Protein AF-A0A7I9WNB2-F1 (afdb_monomer_lite)

Secondary structure (DSSP, 8-state):
-------------------HHHHHHHHHHHHHHHHHHHHHHHHHHHHHHHHHHHHHHHHHHHHHHHHHHHHHHHHHHHHHHHHHHHHHHHHHHHHHHHHHHHHHTT--HHHHHHHH---HHHHHHHHHSPPPTT------------------------PPPPPP-PPPPP----

Sequence (174 aa):
MWLRWWPATPATFYGAGMTGKAKLQARRRAREAQARANEHRATRERENVEDAATYVVAVDKLREIDAWEVSRLAAVCEQVRREAETRRTEHRAASRAALTRMQRRGETLTMITELTGESVAVIRATLRRAPSAQDHTAPTIVAISGASDDATTSGVMVAVPTPVKDTPPHHQLP

Radius of gyration: 47.35 Å; chains: 1; bounding box: 86×99×122 Å

Organism: NCBI:txid182220

pLDDT: mean 77.4, std 22.87, range [34.56, 98.69]

Structure (mmCIF, N/CA/C/O backbone):
data_AF-A0A7I9WNB2-F1
#
_entry.id   AF-A0A7I9WNB2-F1
#
loop_
_atom_site.group_PDB
_atom_site.id
_atom_site.type_symbol
_atom_site.label_atom_id
_atom_site.label_alt_id
_atom_site.label_comp_id
_atom_site.label_asym_id
_atom_site.label_entity_id
_atom_site.label_seq_id
_atom_site.pdbx_PDB_ins_code
_atom_site.Cartn_x
_atom_site.Cartn_y
_atom_site.Cartn_z
_atom_site.occupancy
_atom_site.B_iso_or_equiv
_atom_site.auth_seq_id
_atom_site.auth_comp_id
_atom_site.auth_asym_id
_atom_site.auth_atom_id
_atom_site.pdbx_PDB_model_num
ATOM 1 N N . MET A 1 1 ? 50.134 -57.854 -81.313 1.00 37.66 1 MET A N 1
ATOM 2 C CA . MET A 1 1 ? 48.674 -57.646 -81.352 1.00 37.66 1 MET A CA 1
ATOM 3 C C . MET A 1 1 ? 48.358 -56.454 -80.450 1.00 37.66 1 MET A C 1
ATOM 5 O O . MET A 1 1 ? 48.463 -56.575 -79.243 1.00 37.66 1 MET A O 1
ATOM 9 N N . TRP A 1 2 ? 48.111 -55.310 -81.100 1.00 46.09 2 TRP A N 1
ATOM 10 C CA . TRP A 1 2 ? 47.504 -54.045 -80.643 1.00 46.09 2 TRP A CA 1
ATOM 11 C C . TRP A 1 2 ? 48.149 -53.222 -79.513 1.00 46.09 2 TRP A C 1
ATOM 13 O O . TRP A 1 2 ? 47.944 -53.447 -78.326 1.00 46.09 2 TRP A O 1
ATOM 23 N N . LEU A 1 3 ? 48.838 -52.163 -79.957 1.00 48.84 3 LEU A N 1
ATOM 24 C CA . LEU A 1 3 ? 49.081 -50.929 -79.219 1.00 48.84 3 LEU A CA 1
ATOM 25 C C . LEU A 1 3 ? 47.752 -50.277 -78.803 1.00 48.84 3 LEU A C 1
ATOM 27 O O . LEU A 1 3 ? 46.833 -50.178 -79.618 1.00 48.84 3 LEU A O 1
ATOM 31 N N . ARG A 1 4 ? 47.708 -49.689 -77.603 1.00 55.00 4 ARG A N 1
ATOM 32 C CA . ARG A 1 4 ? 46.824 -48.553 -77.327 1.00 55.00 4 ARG A CA 1
ATOM 33 C C . ARG A 1 4 ? 47.604 -47.463 -76.599 1.00 55.00 4 ARG A C 1
ATOM 35 O O . ARG A 1 4 ? 47.876 -47.524 -75.408 1.00 55.00 4 ARG A O 1
ATOM 42 N N . TRP A 1 5 ? 48.011 -46.506 -77.418 1.00 54.25 5 TRP A N 1
ATOM 43 C CA . TRP A 1 5 ? 48.601 -45.217 -77.096 1.00 54.25 5 TRP A CA 1
ATOM 44 C C . TRP A 1 5 ? 47.648 -44.407 -76.199 1.00 54.25 5 TRP A C 1
ATOM 46 O O . TRP A 1 5 ? 46.469 -44.271 -76.531 1.00 54.25 5 TRP A O 1
ATOM 56 N N . TRP A 1 6 ? 48.149 -43.845 -75.098 1.00 58.00 6 TRP A N 1
ATOM 57 C CA . TRP A 1 6 ? 47.483 -42.753 -74.383 1.00 58.00 6 TRP A CA 1
ATOM 58 C C . TRP A 1 6 ? 48.162 -41.458 -74.834 1.00 58.00 6 TRP A C 1
ATOM 60 O O . TRP A 1 6 ? 49.354 -41.294 -74.562 1.00 58.00 6 TRP A O 1
ATOM 70 N N . PRO A 1 7 ? 47.486 -40.540 -75.544 1.00 59.50 7 PRO A N 1
ATOM 71 C CA . PRO A 1 7 ? 48.070 -39.236 -75.783 1.00 59.50 7 PRO A CA 1
ATOM 72 C C . PRO A 1 7 ? 48.077 -38.480 -74.455 1.00 59.50 7 PRO A C 1
ATOM 74 O O . PRO A 1 7 ? 47.033 -38.150 -73.893 1.00 59.50 7 PRO A O 1
ATOM 77 N N . ALA A 1 8 ? 49.279 -38.226 -73.945 1.00 59.38 8 ALA A N 1
ATOM 78 C CA . ALA A 1 8 ? 49.513 -37.174 -72.979 1.00 59.38 8 ALA A CA 1
ATOM 79 C C . ALA A 1 8 ? 49.052 -35.852 -73.607 1.00 59.38 8 ALA A C 1
ATOM 81 O O . ALA A 1 8 ? 49.725 -35.294 -74.469 1.00 59.38 8 ALA A O 1
ATOM 82 N N . THR A 1 9 ? 47.885 -35.360 -73.202 1.00 59.56 9 THR A N 1
ATOM 83 C CA . THR A 1 9 ? 47.503 -33.965 -73.415 1.00 59.56 9 THR A CA 1
ATOM 84 C C . THR A 1 9 ? 48.071 -33.136 -72.267 1.00 59.56 9 THR A C 1
ATOM 86 O O . THR A 1 9 ? 47.543 -33.229 -71.155 1.00 59.56 9 THR A O 1
ATOM 89 N N . PRO A 1 10 ? 49.096 -32.292 -72.488 1.00 55.38 10 PRO A N 1
ATOM 90 C CA . PRO A 1 10 ? 49.374 -31.192 -71.585 1.00 55.38 10 PRO A CA 1
ATOM 91 C C . PRO A 1 10 ? 48.287 -30.142 -71.823 1.00 55.38 10 PRO A C 1
ATOM 93 O O . PRO A 1 10 ? 48.464 -29.197 -72.589 1.00 55.38 10 PRO A O 1
ATOM 96 N N . ALA A 1 11 ? 47.126 -30.321 -71.194 1.00 53.22 11 ALA A N 1
ATOM 97 C CA . ALA A 1 11 ? 46.189 -29.222 -71.043 1.00 53.22 11 ALA A CA 1
ATOM 98 C C . ALA A 1 11 ? 46.820 -28.257 -70.039 1.00 53.22 11 ALA A C 1
ATOM 100 O O . ALA A 1 11 ? 46.689 -28.393 -68.825 1.00 53.22 11 ALA A O 1
ATOM 101 N N . THR A 1 12 ? 47.597 -27.333 -70.598 1.00 49.91 12 THR A N 1
ATOM 102 C CA . THR A 1 12 ? 48.003 -26.062 -70.020 1.00 49.91 12 THR A CA 1
ATOM 103 C C . THR A 1 12 ? 46.974 -25.602 -68.999 1.00 49.91 12 THR A C 1
ATOM 105 O O . THR A 1 12 ? 45.857 -25.223 -69.360 1.00 49.91 12 THR A O 1
ATOM 108 N N . PHE A 1 13 ? 47.357 -25.620 -67.725 1.00 46.59 13 PHE A N 1
ATOM 109 C CA . PHE A 1 13 ? 46.691 -24.834 -66.703 1.00 46.59 13 PHE A CA 1
ATOM 110 C C . PHE A 1 13 ? 46.887 -23.368 -67.106 1.00 46.59 13 PHE A C 1
ATOM 112 O O . PHE A 1 13 ? 47.845 -22.717 -66.692 1.00 46.59 13 PHE A O 1
ATOM 119 N N . TYR A 1 14 ? 46.011 -22.850 -67.972 1.00 45.62 14 TYR A N 1
ATOM 120 C CA . TYR A 1 14 ? 45.822 -21.418 -68.159 1.00 45.62 14 TYR A CA 1
ATOM 121 C C . TYR A 1 14 ? 45.195 -20.899 -66.867 1.00 45.62 14 TYR A C 1
ATOM 123 O O . TYR A 1 14 ? 44.015 -20.569 -66.782 1.00 45.62 14 TYR A O 1
ATOM 131 N N . GLY A 1 15 ? 46.019 -20.815 -65.825 1.00 48.19 15 GLY A N 1
ATOM 132 C CA . GLY A 1 15 ? 45.842 -19.803 -64.815 1.00 48.19 15 GLY A CA 1
ATOM 133 C C . GLY A 1 15 ? 46.010 -18.475 -65.533 1.00 48.19 15 GLY A C 1
ATOM 134 O O . GLY A 1 15 ? 47.109 -17.927 -65.567 1.00 48.19 15 GLY A O 1
ATOM 135 N N . ALA A 1 16 ? 44.926 -17.957 -66.118 1.00 53.41 16 ALA A N 1
ATOM 136 C CA . ALA A 1 16 ? 44.760 -16.531 -66.332 1.00 53.41 16 ALA A CA 1
ATOM 137 C C . ALA A 1 16 ? 44.777 -15.901 -64.934 1.00 53.41 16 ALA A C 1
ATOM 139 O O . ALA A 1 16 ? 43.749 -15.654 -64.304 1.00 53.41 16 ALA A O 1
ATOM 140 N N . GLY A 1 17 ? 45.986 -15.781 -64.387 1.00 51.31 17 GLY A N 1
ATOM 141 C CA . GLY A 1 17 ? 46.246 -15.230 -63.082 1.00 51.31 17 GLY A CA 1
ATOM 142 C C . GLY A 1 17 ? 45.750 -13.804 -63.125 1.00 51.31 17 GLY A C 1
ATOM 143 O O . GLY A 1 17 ? 46.320 -12.967 -63.821 1.00 51.31 17 GLY A O 1
ATOM 144 N N . MET A 1 18 ? 44.659 -13.551 -62.405 1.00 58.66 18 MET A N 1
ATOM 145 C CA . MET A 1 18 ? 44.193 -12.215 -62.068 1.00 58.66 18 MET A CA 1
ATOM 146 C C . MET A 1 18 ? 45.431 -11.347 -61.803 1.00 58.66 18 MET A C 1
ATOM 148 O O . MET A 1 18 ? 46.219 -11.669 -60.909 1.00 58.66 18 MET A O 1
ATOM 152 N N . THR A 1 19 ? 45.662 -10.325 -62.639 1.00 73.50 19 THR A N 1
ATOM 153 C CA . THR A 1 19 ? 46.909 -9.541 -62.609 1.00 73.50 19 THR A CA 1
ATOM 154 C C . THR A 1 19 ? 47.191 -9.081 -61.177 1.00 73.50 19 THR A C 1
ATOM 156 O O . THR A 1 19 ? 46.256 -8.839 -60.410 1.00 73.50 19 THR A O 1
ATOM 159 N N . GLY A 1 20 ? 48.459 -8.946 -60.768 1.00 73.44 20 GLY A N 1
ATOM 160 C CA . GLY A 1 20 ? 48.797 -8.585 -59.378 1.00 73.44 20 GLY A CA 1
ATOM 161 C C . GLY A 1 20 ? 48.030 -7.354 -58.860 1.00 73.44 20 GLY A C 1
ATOM 162 O O . GLY A 1 20 ? 47.629 -7.309 -57.696 1.00 73.44 20 GLY A O 1
ATOM 163 N N . LYS A 1 21 ? 47.712 -6.414 -59.761 1.00 78.00 21 LYS A N 1
ATOM 164 C CA . LYS A 1 21 ? 46.856 -5.245 -59.513 1.00 78.00 21 LYS A CA 1
ATOM 165 C C . LYS A 1 21 ? 45.377 -5.608 -59.305 1.00 78.00 21 LYS A C 1
ATOM 167 O O . LYS A 1 21 ? 44.771 -5.114 -58.358 1.00 78.00 21 LYS A O 1
ATOM 172 N N . ALA A 1 22 ? 44.800 -6.486 -60.126 1.00 78.94 22 ALA A N 1
ATOM 173 C CA . ALA A 1 22 ? 43.423 -6.961 -59.966 1.00 78.94 22 ALA A CA 1
ATOM 174 C C . ALA A 1 22 ? 43.234 -7.772 -58.669 1.00 78.94 22 ALA A C 1
ATOM 176 O O . ALA A 1 22 ? 42.265 -7.553 -57.942 1.00 78.94 22 ALA A O 1
ATOM 177 N N . LYS A 1 23 ? 44.206 -8.616 -58.296 1.00 75.94 23 LYS A N 1
ATOM 178 C CA . LYS A 1 23 ? 44.201 -9.333 -57.008 1.00 75.94 23 LYS A CA 1
ATOM 179 C C . LYS A 1 23 ? 44.285 -8.369 -55.821 1.00 75.94 23 LYS A C 1
ATOM 181 O O . LYS A 1 23 ? 43.589 -8.548 -54.821 1.00 75.94 23 LYS A O 1
ATOM 186 N N . LEU A 1 24 ? 45.111 -7.327 -55.925 1.00 84.62 24 LEU A N 1
ATOM 187 C CA . LEU A 1 24 ? 45.216 -6.286 -54.901 1.00 84.62 24 LEU A CA 1
ATOM 188 C C . LEU A 1 24 ? 43.906 -5.497 -54.757 1.00 84.62 24 LEU A C 1
ATOM 190 O O . LEU A 1 24 ? 43.453 -5.277 -53.634 1.00 84.62 24 LEU A O 1
ATOM 194 N N . GLN A 1 25 ? 43.262 -5.130 -55.868 1.00 83.75 25 GLN A N 1
ATOM 195 C CA . GLN A 1 25 ? 41.967 -4.446 -55.843 1.00 83.75 25 GLN A CA 1
ATOM 196 C C . GLN A 1 25 ? 40.845 -5.324 -55.281 1.00 83.75 25 GLN A C 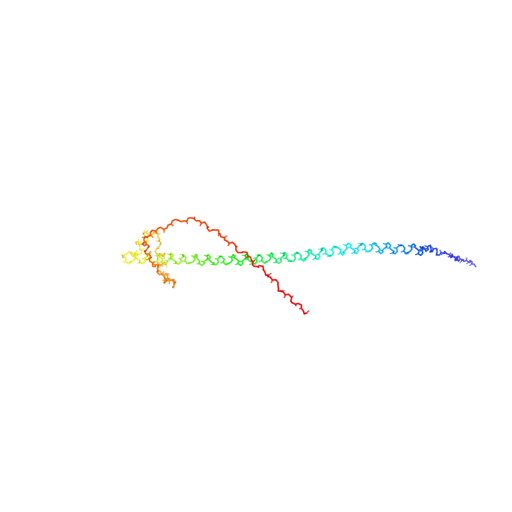1
ATOM 198 O O . GLN A 1 25 ? 40.040 -4.833 -54.493 1.00 83.75 25 GLN A O 1
ATOM 203 N N . ALA A 1 26 ? 40.816 -6.619 -55.607 1.00 85.19 26 ALA A N 1
ATOM 204 C CA . ALA A 1 26 ? 39.856 -7.557 -55.028 1.00 85.19 26 ALA A CA 1
ATOM 205 C C . ALA A 1 26 ? 40.014 -7.652 -53.499 1.00 85.19 26 ALA A C 1
ATOM 207 O O . ALA A 1 26 ? 39.033 -7.548 -52.766 1.00 85.19 26 ALA A O 1
ATOM 208 N N . ARG A 1 27 ? 41.255 -7.746 -52.998 1.00 86.31 27 ARG A N 1
ATOM 209 C CA . ARG A 1 27 ? 41.539 -7.729 -51.549 1.00 86.31 27 ARG A CA 1
ATOM 210 C C . ARG A 1 27 ? 41.156 -6.402 -50.903 1.00 86.31 27 ARG A C 1
ATOM 212 O O . ARG A 1 27 ? 40.653 -6.401 -49.785 1.00 86.31 27 ARG A O 1
ATOM 219 N N . ARG A 1 28 ? 41.384 -5.279 -51.590 1.00 88.50 28 ARG A N 1
ATOM 220 C CA . ARG A 1 28 ? 40.985 -3.951 -51.111 1.00 88.50 28 ARG A CA 1
ATOM 221 C C . ARG A 1 28 ? 39.465 -3.847 -50.975 1.00 88.50 28 ARG A C 1
ATOM 223 O O . ARG A 1 28 ? 38.996 -3.499 -49.900 1.00 88.50 28 ARG A O 1
ATOM 230 N N . ARG A 1 29 ? 38.705 -4.236 -52.002 1.00 83.69 29 ARG A N 1
ATOM 231 C CA . ARG A 1 29 ? 37.232 -4.243 -51.968 1.00 83.69 29 ARG A CA 1
ATOM 232 C C . ARG A 1 29 ? 36.680 -5.180 -50.896 1.00 83.69 29 ARG A C 1
ATOM 234 O O . ARG A 1 29 ? 35.758 -4.801 -50.187 1.00 83.69 29 ARG A O 1
ATOM 241 N N . ALA A 1 30 ? 37.273 -6.363 -50.730 1.00 87.50 30 ALA A N 1
ATOM 242 C CA . ALA A 1 30 ? 36.890 -7.289 -49.667 1.00 87.50 30 ALA A CA 1
ATOM 243 C C . ALA A 1 30 ? 37.128 -6.692 -48.267 1.00 87.50 30 ALA A C 1
ATOM 245 O O . ALA A 1 30 ? 36.267 -6.797 -47.398 1.00 87.50 30 ALA A O 1
ATOM 246 N N . ARG A 1 31 ? 38.263 -6.010 -48.053 1.00 89.00 31 ARG A N 1
ATOM 247 C CA . ARG A 1 31 ? 38.556 -5.316 -46.787 1.00 89.00 31 ARG A CA 1
ATOM 248 C C . ARG A 1 31 ? 37.626 -4.136 -46.541 1.00 89.00 31 ARG A C 1
ATOM 250 O O . ARG A 1 31 ? 37.163 -3.982 -45.423 1.00 89.00 31 ARG A O 1
ATOM 257 N N . GLU A 1 32 ? 37.339 -3.332 -47.559 1.00 88.50 32 GLU A N 1
ATOM 258 C CA . GLU A 1 32 ? 36.416 -2.196 -47.447 1.00 88.50 32 GLU A CA 1
ATOM 259 C C . GLU A 1 32 ? 34.979 -2.660 -47.176 1.00 88.50 32 GLU A C 1
ATOM 261 O O . GLU A 1 32 ? 34.292 -2.059 -46.356 1.00 88.50 32 GLU A O 1
ATOM 266 N N . ALA A 1 33 ? 34.529 -3.754 -47.799 1.00 84.81 33 ALA A N 1
ATOM 267 C CA . ALA A 1 33 ? 33.231 -4.358 -47.504 1.00 84.81 33 ALA A CA 1
ATOM 268 C C . ALA A 1 33 ? 33.169 -4.897 -46.064 1.00 84.81 33 ALA A C 1
ATOM 270 O O . ALA A 1 33 ? 32.191 -4.662 -45.356 1.00 84.81 33 ALA A O 1
ATOM 271 N N . GLN A 1 34 ? 34.238 -5.555 -45.602 1.00 86.69 34 GLN A N 1
ATOM 272 C CA . GLN A 1 34 ? 34.337 -6.029 -44.222 1.00 86.69 34 GLN A CA 1
ATOM 273 C C . GLN A 1 34 ? 34.396 -4.871 -43.217 1.00 86.69 34 GLN A C 1
ATOM 275 O O . GLN A 1 34 ? 33.766 -4.956 -42.166 1.00 86.69 34 GLN A O 1
ATOM 280 N N . ALA A 1 35 ? 35.118 -3.793 -43.532 1.00 89.44 35 ALA A N 1
ATOM 281 C CA . ALA A 1 35 ? 35.214 -2.602 -42.693 1.00 89.44 35 ALA A CA 1
ATOM 282 C C . ALA A 1 35 ? 33.837 -1.959 -42.499 1.00 89.44 35 ALA A C 1
ATOM 284 O O . ALA A 1 35 ? 33.421 -1.784 -41.361 1.00 89.44 35 ALA A O 1
ATOM 285 N N . ARG A 1 36 ? 33.068 -1.758 -43.577 1.00 84.25 36 ARG A N 1
ATOM 286 C CA . ARG A 1 36 ? 31.693 -1.231 -43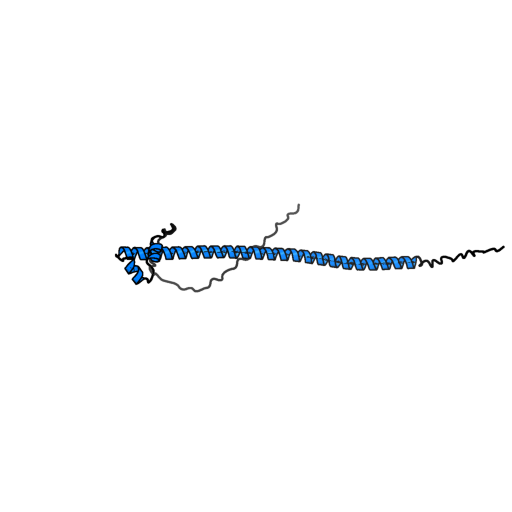.487 1.00 84.25 36 ARG A CA 1
ATOM 287 C C . ARG A 1 36 ? 30.764 -2.140 -42.679 1.00 84.25 36 ARG A C 1
ATOM 289 O O . ARG A 1 36 ? 29.971 -1.664 -41.873 1.00 84.25 36 ARG A O 1
ATOM 296 N N . ALA A 1 37 ? 30.869 -3.460 -42.858 1.00 87.12 37 ALA A N 1
ATOM 297 C CA . ALA A 1 37 ? 30.089 -4.417 -42.072 1.00 87.12 37 ALA A CA 1
ATOM 298 C C . ALA A 1 37 ? 30.484 -4.414 -40.582 1.00 87.12 37 ALA A C 1
ATOM 300 O O . ALA A 1 37 ? 29.633 -4.609 -39.713 1.00 87.12 37 ALA A O 1
ATOM 301 N N . ASN A 1 38 ? 31.766 -4.195 -40.281 1.00 88.81 38 ASN A N 1
ATOM 302 C CA . ASN A 1 38 ? 32.268 -4.055 -38.918 1.00 88.81 38 ASN A CA 1
ATOM 303 C C . ASN A 1 38 ? 31.823 -2.732 -38.284 1.00 88.81 38 ASN A C 1
ATOM 305 O O . ASN A 1 38 ? 31.391 -2.751 -37.140 1.00 88.81 38 ASN A O 1
ATOM 309 N N . GLU A 1 39 ? 31.876 -1.621 -39.017 1.00 90.75 39 GLU A N 1
ATOM 310 C CA . GLU A 1 39 ? 31.403 -0.307 -38.565 1.00 90.75 39 GLU A CA 1
ATOM 311 C C . GLU A 1 39 ? 29.918 -0.357 -38.212 1.00 90.75 39 GLU A C 1
ATOM 313 O O . GLU A 1 39 ? 29.538 0.020 -37.109 1.00 90.75 39 GLU A O 1
ATOM 318 N N . HIS A 1 40 ? 29.085 -0.932 -39.083 1.00 89.56 40 HIS A N 1
ATOM 319 C CA . HIS A 1 40 ? 27.657 -1.069 -38.806 1.00 89.56 40 HIS A CA 1
ATOM 320 C C . HIS A 1 40 ? 27.370 -1.955 -37.579 1.00 89.56 40 HIS A C 1
ATOM 322 O O . HIS A 1 40 ? 26.457 -1.668 -36.807 1.00 89.56 40 HIS A O 1
ATOM 328 N N . ARG A 1 41 ? 28.154 -3.022 -37.361 1.00 90.88 41 ARG A N 1
ATOM 329 C CA . ARG A 1 41 ? 28.072 -3.816 -36.121 1.00 90.88 41 ARG A CA 1
ATOM 330 C C . ARG A 1 41 ? 28.509 -3.014 -34.898 1.00 90.88 41 ARG A C 1
ATOM 332 O O . ARG A 1 41 ? 27.848 -3.096 -33.874 1.00 90.88 41 ARG A O 1
ATOM 339 N N . ALA A 1 42 ? 29.592 -2.250 -35.008 1.00 93.06 42 ALA A N 1
ATOM 340 C CA . ALA A 1 42 ? 30.126 -1.458 -33.908 1.00 93.06 42 ALA A CA 1
ATOM 341 C C . ALA A 1 42 ? 29.170 -0.336 -33.484 1.00 93.06 42 ALA A C 1
ATOM 343 O O . ALA A 1 42 ? 29.036 -0.088 -32.292 1.00 93.06 42 ALA A O 1
ATOM 344 N N . THR A 1 43 ? 28.487 0.314 -34.430 1.00 93.38 43 THR A N 1
ATOM 345 C CA . THR A 1 43 ? 27.455 1.312 -34.115 1.00 93.38 43 THR A CA 1
ATOM 346 C C . THR A 1 43 ? 26.298 0.678 -33.353 1.00 93.38 43 THR A C 1
ATOM 348 O O . THR A 1 43 ? 25.984 1.142 -32.263 1.00 93.38 43 THR A O 1
ATOM 351 N N . ARG A 1 44 ? 25.749 -0.438 -33.854 1.00 95.69 44 ARG A N 1
ATOM 352 C CA . ARG A 1 44 ? 24.654 -1.141 -33.169 1.00 95.69 44 ARG A CA 1
ATOM 353 C C . ARG A 1 44 ? 25.045 -1.621 -31.779 1.00 95.69 44 ARG A C 1
ATOM 355 O O . ARG A 1 44 ? 24.243 -1.534 -30.868 1.00 95.69 44 ARG A O 1
ATOM 362 N N . GLU A 1 45 ? 26.265 -2.118 -31.603 1.00 96.50 45 GLU A N 1
ATOM 363 C CA . GLU A 1 45 ? 26.724 -2.553 -30.283 1.00 96.50 45 GLU A CA 1
ATOM 364 C C . GLU A 1 45 ? 26.811 -1.383 -29.298 1.00 96.50 45 GLU A C 1
ATOM 366 O O . GLU A 1 45 ? 26.417 -1.522 -28.147 1.00 96.50 45 GLU A O 1
ATOM 371 N N . ARG A 1 46 ? 27.281 -0.213 -29.748 1.00 95.00 46 ARG A N 1
ATOM 372 C CA . ARG A 1 46 ? 27.327 0.990 -28.904 1.00 95.00 46 ARG A CA 1
ATOM 373 C C . ARG A 1 46 ? 25.929 1.449 -28.501 1.00 95.00 46 ARG A C 1
ATOM 375 O O . ARG A 1 46 ? 25.705 1.660 -27.316 1.00 95.00 46 ARG A O 1
ATOM 382 N N . GLU A 1 47 ? 25.015 1.544 -29.465 1.00 97.44 47 GLU A N 1
ATOM 383 C CA . GLU A 1 47 ? 23.609 1.902 -29.224 1.00 97.44 47 GLU A CA 1
ATOM 384 C C . GLU A 1 47 ? 22.946 0.893 -28.274 1.00 97.44 47 GLU A C 1
ATOM 386 O O . GLU A 1 47 ? 22.360 1.279 -27.269 1.00 97.44 47 GLU A O 1
ATOM 391 N N . ASN A 1 48 ? 23.147 -0.409 -28.504 1.00 97.19 48 ASN A N 1
ATOM 392 C CA . ASN A 1 48 ? 22.615 -1.463 -27.640 1.00 97.19 48 ASN A CA 1
ATOM 393 C C . ASN A 1 48 ? 23.141 -1.371 -26.202 1.00 97.19 48 ASN A C 1
ATOM 395 O O . ASN A 1 48 ? 22.392 -1.632 -25.264 1.00 97.19 48 ASN A O 1
ATOM 399 N N . VAL A 1 49 ? 24.424 -1.050 -26.010 1.00 97.75 49 VAL A N 1
ATOM 400 C CA . VAL A 1 49 ? 25.012 -0.898 -24.670 1.00 97.75 49 VAL A CA 1
ATOM 401 C C . VAL A 1 49 ? 24.424 0.318 -23.953 1.00 97.75 49 VAL A C 1
ATOM 403 O O . VAL A 1 49 ? 24.112 0.227 -22.765 1.00 97.75 49 VAL A O 1
ATOM 406 N N . GLU A 1 50 ? 24.246 1.434 -24.659 1.00 97.81 50 GLU A N 1
ATOM 407 C CA . GLU A 1 50 ? 23.631 2.648 -24.112 1.00 97.81 50 GLU A CA 1
ATOM 408 C C . GLU A 1 50 ? 22.160 2.420 -23.729 1.00 97.81 50 GLU A C 1
ATOM 410 O O . GLU A 1 50 ? 21.742 2.742 -22.609 1.00 97.81 50 GLU A O 1
ATOM 415 N N . ASP A 1 51 ? 21.396 1.767 -24.604 1.00 98.19 51 ASP A N 1
ATOM 416 C CA . ASP A 1 51 ? 20.004 1.402 -24.348 1.00 98.19 51 ASP A CA 1
ATOM 417 C C . ASP A 1 51 ? 19.887 0.392 -23.201 1.00 98.19 51 ASP A C 1
ATOM 419 O O . ASP A 1 51 ? 19.019 0.528 -22.336 1.00 98.19 51 ASP A O 1
ATOM 423 N N . ALA A 1 52 ? 20.784 -0.597 -23.130 1.00 97.94 52 ALA A N 1
ATOM 424 C CA . ALA A 1 52 ? 20.807 -1.566 -22.038 1.00 97.94 52 ALA A CA 1
ATOM 425 C C . ALA A 1 52 ? 21.094 -0.894 -20.689 1.00 97.94 52 ALA A C 1
ATOM 427 O O . ALA A 1 52 ? 20.439 -1.212 -19.694 1.00 97.94 52 ALA A O 1
ATOM 428 N N . ALA A 1 53 ? 22.030 0.059 -20.647 1.00 98.25 53 ALA A N 1
ATOM 429 C CA . ALA A 1 53 ? 22.307 0.832 -19.440 1.00 98.25 53 ALA A CA 1
ATOM 430 C C . ALA A 1 53 ? 21.076 1.642 -19.006 1.00 98.25 53 ALA A C 1
ATOM 432 O O . ALA A 1 53 ? 20.682 1.597 -17.837 1.00 98.25 53 ALA A O 1
ATOM 433 N N . THR A 1 54 ? 20.425 2.318 -19.955 1.00 98.19 54 THR A N 1
ATOM 434 C CA . THR A 1 54 ? 19.191 3.077 -19.711 1.00 98.19 54 THR A CA 1
ATOM 435 C C . THR A 1 54 ? 18.075 2.175 -19.186 1.00 98.19 54 THR A C 1
ATOM 437 O O . THR A 1 54 ? 17.420 2.504 -18.195 1.00 98.19 54 THR A O 1
ATOM 440 N N . TYR A 1 55 ? 17.891 1.007 -19.801 1.00 98.38 55 TYR A N 1
ATOM 441 C CA . TYR A 1 55 ? 16.879 0.033 -19.410 1.00 98.38 55 TYR A CA 1
ATOM 442 C C . TYR A 1 55 ? 17.090 -0.488 -17.984 1.00 98.38 55 TYR A C 1
ATOM 444 O O . TYR A 1 55 ? 16.147 -0.487 -17.194 1.00 98.38 55 TYR A O 1
ATOM 452 N N . VAL A 1 56 ? 18.313 -0.892 -17.623 1.00 98.56 56 VAL A N 1
ATOM 453 C CA . VAL A 1 56 ? 18.610 -1.398 -16.271 1.00 98.56 56 VAL A CA 1
ATOM 454 C C . VAL A 1 56 ? 18.313 -0.332 -15.218 1.00 98.56 56 VAL A C 1
ATOM 456 O O . VAL A 1 56 ? 17.625 -0.612 -14.238 1.00 98.56 56 VAL A O 1
ATOM 459 N N . VAL A 1 57 ? 18.739 0.912 -15.457 1.00 98.62 57 VAL A N 1
ATOM 460 C CA . VAL A 1 57 ? 18.456 2.029 -14.547 1.00 98.62 57 VAL A CA 1
ATOM 461 C C . VAL A 1 57 ? 16.953 2.275 -14.412 1.00 98.62 57 VAL A C 1
ATOM 463 O O . VAL A 1 57 ? 16.472 2.494 -13.300 1.00 98.62 57 VAL A O 1
ATOM 466 N N . ALA A 1 58 ? 16.205 2.237 -15.517 1.00 98.31 58 ALA A N 1
ATOM 467 C CA . ALA A 1 58 ? 14.760 2.431 -15.497 1.00 98.31 58 ALA A CA 1
ATOM 468 C C . ALA A 1 58 ? 14.046 1.330 -14.698 1.00 98.31 58 ALA A C 1
ATOM 470 O O . ALA A 1 58 ? 13.205 1.637 -13.855 1.00 98.31 58 ALA A O 1
ATOM 471 N N . VAL A 1 59 ? 14.417 0.062 -14.903 1.00 98.62 59 VAL A N 1
ATOM 472 C CA . VAL A 1 59 ? 13.860 -1.074 -14.150 1.00 98.62 59 VAL A CA 1
ATOM 473 C C . VAL A 1 59 ? 14.146 -0.942 -12.657 1.00 98.62 59 VAL A C 1
ATOM 475 O O . VAL A 1 59 ? 13.253 -1.177 -11.843 1.00 98.62 59 VAL A O 1
ATOM 478 N N . ASP A 1 60 ? 15.357 -0.538 -12.281 1.00 98.62 60 ASP A N 1
ATOM 479 C CA . ASP A 1 60 ? 15.702 -0.363 -10.871 1.00 98.62 60 ASP A CA 1
ATOM 480 C C . ASP A 1 60 ? 14.924 0.793 -10.228 1.00 98.62 60 ASP A C 1
ATOM 482 O O . ASP A 1 60 ? 14.445 0.646 -9.105 1.00 98.62 60 ASP A O 1
ATOM 486 N N . LYS A 1 61 ? 14.694 1.897 -10.954 1.00 98.56 61 LYS A N 1
ATOM 487 C CA . LYS A 1 61 ? 13.822 2.989 -10.480 1.00 98.56 61 LYS A CA 1
ATOM 488 C C . LYS A 1 61 ? 12.380 2.531 -10.294 1.00 98.56 61 LYS A C 1
ATOM 490 O O . LYS A 1 61 ? 11.757 2.896 -9.303 1.00 98.56 61 LYS A O 1
ATOM 495 N N . LEU A 1 62 ? 11.845 1.734 -11.219 1.00 98.62 62 LEU A N 1
ATOM 496 C CA . LEU A 1 62 ? 10.490 1.193 -11.083 1.00 98.62 62 LEU A CA 1
ATOM 497 C C . LEU A 1 62 ? 10.372 0.313 -9.834 1.00 98.62 62 LEU A C 1
ATOM 499 O O . LEU A 1 62 ? 9.460 0.505 -9.039 1.00 98.62 62 LEU A O 1
ATOM 503 N N . ARG A 1 63 ? 11.348 -0.569 -9.595 1.00 98.56 63 ARG A N 1
ATOM 504 C CA . ARG A 1 63 ? 11.389 -1.403 -8.382 1.00 98.56 63 ARG A CA 1
ATOM 505 C C . ARG A 1 63 ? 11.475 -0.579 -7.099 1.00 98.56 63 ARG A C 1
ATOM 507 O O . ARG A 1 63 ? 10.871 -0.948 -6.096 1.00 98.56 63 ARG A O 1
ATOM 514 N N . GLU A 1 64 ? 12.237 0.511 -7.116 1.00 98.44 64 GLU A N 1
ATOM 515 C CA . GLU A 1 64 ? 12.333 1.438 -5.987 1.00 98.44 64 GLU A CA 1
ATOM 516 C C . GLU A 1 64 ? 10.985 2.116 -5.705 1.00 98.44 64 GLU A C 1
ATOM 518 O O . GLU A 1 64 ? 10.561 2.174 -4.550 1.00 98.44 64 GLU A O 1
ATOM 523 N N . ILE A 1 65 ? 10.283 2.563 -6.753 1.00 98.62 65 ILE A N 1
ATOM 524 C CA . ILE A 1 65 ? 8.942 3.152 -6.642 1.00 98.62 65 ILE A CA 1
ATOM 525 C C . ILE A 1 65 ? 7.949 2.128 -6.086 1.00 98.62 65 ILE A C 1
ATOM 527 O O . ILE A 1 65 ? 7.231 2.449 -5.141 1.00 98.62 65 ILE A O 1
ATOM 531 N N . ASP A 1 66 ? 7.951 0.896 -6.597 1.00 98.69 66 ASP A N 1
ATOM 532 C CA . ASP A 1 66 ? 7.066 -0.172 -6.117 1.00 98.69 66 ASP A CA 1
ATOM 533 C C . ASP A 1 66 ? 7.319 -0.475 -4.629 1.00 98.69 66 ASP A C 1
ATOM 535 O O . ASP A 1 66 ? 6.392 -0.576 -3.820 1.00 98.69 66 ASP A O 1
ATOM 539 N N . ALA A 1 67 ? 8.591 -0.575 -4.227 1.00 98.44 67 ALA A N 1
ATOM 540 C CA . ALA A 1 67 ? 8.965 -0.800 -2.833 1.00 98.44 67 ALA A CA 1
ATOM 541 C C . ALA A 1 67 ? 8.547 0.370 -1.927 1.00 98.44 67 ALA A C 1
ATOM 543 O O . ALA A 1 67 ? 8.074 0.159 -0.800 1.00 98.44 67 ALA A O 1
ATOM 544 N N . TRP A 1 68 ? 8.699 1.603 -2.415 1.00 98.56 68 TRP A N 1
ATOM 545 C CA . TRP A 1 68 ? 8.246 2.804 -1.724 1.00 98.56 68 TRP A CA 1
ATOM 546 C C . TRP A 1 68 ? 6.724 2.827 -1.568 1.00 98.56 68 TRP A C 1
ATOM 548 O O . TRP A 1 68 ? 6.244 3.090 -0.463 1.00 98.56 68 TRP A O 1
ATOM 558 N N . GLU A 1 69 ? 5.965 2.505 -2.616 1.00 98.50 69 GLU A N 1
ATOM 559 C CA . GLU A 1 69 ? 4.501 2.477 -2.585 1.00 98.50 69 GLU A CA 1
ATOM 560 C C . GLU A 1 69 ? 4.000 1.475 -1.542 1.00 98.50 69 GLU A C 1
ATOM 562 O O . GLU A 1 69 ? 3.219 1.835 -0.656 1.00 98.50 69 GLU A O 1
ATOM 567 N N . VAL A 1 70 ? 4.510 0.240 -1.578 1.00 98.56 70 VAL A N 1
ATOM 568 C CA . VAL A 1 70 ? 4.149 -0.808 -0.612 1.00 98.56 70 VAL A CA 1
ATOM 569 C C . VAL A 1 70 ? 4.452 -0.359 0.818 1.00 98.56 70 VAL A C 1
ATOM 571 O O . VAL A 1 70 ? 3.600 -0.471 1.704 1.00 98.56 70 VAL A O 1
ATOM 574 N N . SER A 1 71 ? 5.643 0.199 1.046 1.00 98.06 71 SER A N 1
ATOM 575 C CA . SER A 1 71 ? 6.056 0.684 2.368 1.00 98.06 71 SER A CA 1
ATOM 576 C C .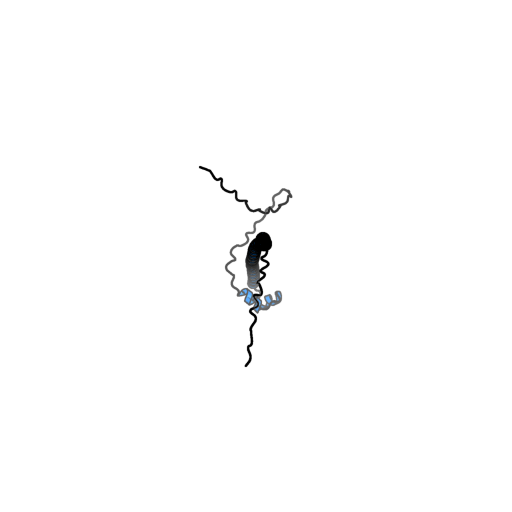 SER A 1 71 ? 5.175 1.840 2.849 1.00 98.06 71 SER A C 1
ATOM 578 O O . SER A 1 71 ? 4.788 1.899 4.021 1.00 98.06 71 SER A O 1
ATOM 580 N N . ARG A 1 72 ? 4.813 2.752 1.941 1.00 98.44 72 ARG A N 1
ATOM 581 C CA . ARG A 1 72 ? 3.977 3.914 2.240 1.00 98.44 72 ARG A CA 1
ATOM 582 C C . ARG A 1 72 ? 2.553 3.501 2.590 1.00 98.44 72 ARG A C 1
ATOM 584 O O . ARG A 1 72 ? 2.015 3.992 3.583 1.00 98.44 72 ARG A O 1
ATOM 591 N N . LEU A 1 73 ? 1.961 2.591 1.820 1.00 98.50 73 LEU A N 1
ATOM 592 C CA . LEU A 1 73 ? 0.627 2.062 2.091 1.00 98.50 73 LEU A CA 1
ATOM 593 C C . LEU A 1 73 ? 0.592 1.300 3.415 1.00 98.50 73 LEU A C 1
ATOM 595 O O . LEU A 1 73 ? -0.311 1.528 4.216 1.00 98.50 73 LEU A O 1
ATOM 599 N N . ALA A 1 74 ? 1.598 0.469 3.700 1.00 98.25 74 ALA A N 1
ATOM 600 C CA . ALA A 1 74 ? 1.693 -0.239 4.974 1.00 98.25 74 ALA A CA 1
ATOM 601 C C . ALA A 1 74 ? 1.723 0.730 6.170 1.00 98.25 74 ALA A C 1
ATOM 603 O O . ALA A 1 74 ? 0.971 0.545 7.130 1.00 98.25 74 ALA A O 1
ATOM 604 N N . ALA A 1 75 ? 2.526 1.797 6.088 1.00 97.88 75 ALA A N 1
ATOM 605 C CA . ALA A 1 75 ? 2.612 2.814 7.134 1.00 97.88 75 ALA A CA 1
ATOM 606 C C . ALA A 1 75 ? 1.273 3.539 7.362 1.00 97.88 75 ALA A C 1
ATOM 608 O O . ALA A 1 75 ? 0.834 3.687 8.503 1.00 97.88 75 ALA A O 1
ATOM 609 N N . VAL A 1 76 ? 0.595 3.952 6.285 1.00 98.38 76 VAL A N 1
ATOM 610 C CA . VAL A 1 76 ? -0.710 4.627 6.377 1.00 98.38 76 VAL A CA 1
ATOM 611 C C . VAL A 1 76 ? -1.782 3.681 6.917 1.00 98.38 76 VAL A C 1
ATOM 613 O O . VAL A 1 76 ? -2.554 4.064 7.795 1.00 98.38 76 VAL A O 1
ATOM 616 N N . CYS A 1 77 ? -1.824 2.432 6.448 1.00 98.25 77 CYS A N 1
ATOM 617 C CA . CYS A 1 77 ? -2.765 1.438 6.954 1.00 98.25 77 CYS A CA 1
ATOM 618 C C . CYS A 1 77 ? -2.585 1.197 8.455 1.00 98.25 77 CYS A C 1
ATOM 620 O O . CYS A 1 77 ? -3.579 1.112 9.175 1.00 98.25 77 CYS A O 1
ATOM 622 N N . GLU A 1 78 ? -1.345 1.104 8.936 1.00 98.06 78 GLU A N 1
ATOM 623 C CA . GLU A 1 78 ? -1.075 0.924 10.362 1.00 98.06 78 GLU A CA 1
ATOM 624 C C . GLU A 1 78 ? -1.491 2.150 11.181 1.00 98.06 78 GLU A C 1
ATOM 626 O O . GLU A 1 78 ? -2.158 2.013 12.207 1.00 98.06 78 GLU A O 1
ATOM 631 N N . GLN A 1 79 ? -1.195 3.357 10.692 1.00 97.12 79 GLN A N 1
ATOM 632 C CA . GLN A 1 79 ? -1.644 4.596 11.327 1.00 97.12 79 GLN A CA 1
ATOM 633 C C . GLN A 1 79 ? -3.173 4.645 11.453 1.00 97.12 79 GLN A C 1
ATOM 635 O O . GLN A 1 79 ? -3.697 4.879 12.543 1.00 97.12 79 GLN A O 1
ATOM 640 N N . VAL A 1 80 ? -3.893 4.371 10.362 1.00 98.31 80 VAL A N 1
ATOM 641 C CA . VAL A 1 80 ? -5.362 4.373 10.347 1.00 98.31 80 VAL A CA 1
ATOM 642 C C . VAL A 1 80 ? -5.922 3.293 11.270 1.00 98.31 80 VAL A C 1
ATOM 644 O O . VAL A 1 80 ? -6.894 3.538 11.982 1.00 98.31 80 VAL A O 1
ATOM 647 N N . ARG A 1 81 ? -5.317 2.100 11.309 1.00 97.50 81 ARG A N 1
ATOM 648 C CA . ARG A 1 81 ? -5.734 1.025 12.225 1.00 97.50 81 ARG A CA 1
ATOM 649 C C . ARG A 1 81 ? -5.561 1.425 13.681 1.00 97.50 81 ARG A C 1
ATOM 651 O O . ARG A 1 81 ? -6.473 1.185 14.472 1.00 97.50 81 ARG A O 1
ATOM 658 N N . ARG A 1 82 ? -4.431 2.046 14.020 1.00 97.56 82 ARG A N 1
ATOM 659 C CA . ARG A 1 82 ? -4.161 2.552 15.366 1.00 97.56 82 ARG A CA 1
ATOM 660 C C . ARG A 1 82 ? -5.193 3.597 15.767 1.00 97.56 82 ARG A C 1
ATOM 662 O O . ARG A 1 82 ? -5.817 3.456 16.811 1.00 97.56 82 ARG A O 1
ATOM 669 N N . GLU A 1 83 ? -5.412 4.598 14.920 1.00 96.62 83 GLU A N 1
ATOM 670 C CA . GLU A 1 83 ? -6.383 5.661 15.179 1.00 96.62 83 GLU A CA 1
ATOM 671 C C . GLU A 1 83 ? -7.809 5.110 15.308 1.00 96.62 83 GLU A C 1
ATOM 673 O O . GLU A 1 83 ? -8.535 5.452 16.243 1.00 96.62 83 GLU A O 1
ATOM 678 N N . ALA A 1 84 ? -8.205 4.207 14.410 1.00 97.38 84 ALA A N 1
ATOM 679 C CA . ALA A 1 84 ? -9.500 3.548 14.478 1.00 97.38 84 ALA A CA 1
ATOM 680 C C . ALA A 1 84 ? -9.654 2.741 15.772 1.00 97.38 84 ALA A C 1
ATOM 682 O O . ALA A 1 84 ? -10.734 2.742 16.363 1.00 97.38 84 ALA A O 1
ATOM 683 N N . GLU A 1 85 ? -8.603 2.059 16.235 1.00 96.50 85 GLU A N 1
ATOM 684 C CA . GLU A 1 85 ? -8.667 1.325 17.493 1.00 96.50 85 GLU A CA 1
ATOM 685 C C . GLU A 1 85 ? -8.769 2.253 18.699 1.00 96.50 85 GLU A C 1
ATOM 687 O O . GLU A 1 85 ? -9.614 1.988 19.550 1.00 96.50 85 GLU A O 1
ATOM 692 N N . THR A 1 86 ? -8.034 3.369 18.721 1.00 95.69 86 THR A N 1
ATOM 693 C CA . THR A 1 86 ? -8.170 4.408 19.753 1.00 95.69 86 THR A CA 1
ATOM 694 C C . THR A 1 86 ? -9.610 4.917 19.841 1.00 95.69 86 THR A C 1
ATOM 696 O O . THR A 1 86 ? -10.233 4.858 20.903 1.00 95.69 86 THR A O 1
ATOM 699 N N . ARG A 1 87 ? -10.209 5.305 18.708 1.00 96.06 87 ARG A N 1
ATOM 700 C CA . ARG A 1 87 ? -11.612 5.758 18.674 1.00 96.06 87 ARG A CA 1
ATOM 701 C C . ARG A 1 87 ? -12.571 4.663 19.143 1.00 96.06 87 ARG A C 1
ATOM 703 O O . ARG A 1 87 ? -13.517 4.911 19.891 1.00 96.06 87 ARG A O 1
ATOM 710 N N . ARG A 1 88 ? -12.333 3.410 18.740 1.00 96.00 88 ARG A N 1
ATOM 711 C CA . ARG A 1 88 ? -13.145 2.275 19.200 1.00 96.00 88 ARG A CA 1
ATOM 712 C C . ARG A 1 88 ? -13.003 2.048 20.703 1.00 96.00 88 ARG A C 1
ATOM 714 O O . ARG A 1 88 ? -14.004 1.733 21.345 1.00 96.00 88 ARG A O 1
ATOM 721 N N . THR A 1 89 ? -11.807 2.169 21.277 1.00 94.19 89 THR A N 1
ATOM 722 C CA . THR A 1 89 ? -11.604 2.037 22.727 1.00 94.19 89 THR A CA 1
ATOM 723 C C . THR A 1 89 ? -12.297 3.155 23.493 1.00 94.19 89 THR A C 1
ATOM 725 O O . THR A 1 89 ? -13.019 2.846 24.439 1.00 94.19 89 THR A O 1
ATOM 728 N N . GLU A 1 90 ? -12.206 4.398 23.019 1.00 93.88 90 GLU A N 1
ATOM 729 C CA . GLU A 1 90 ? -12.889 5.555 23.610 1.00 93.88 90 GLU A CA 1
ATOM 730 C C . GLU A 1 90 ? -14.411 5.361 23.633 1.00 93.88 90 GLU A C 1
ATOM 732 O O . GLU A 1 90 ? -15.046 5.467 24.684 1.00 93.88 90 GLU A O 1
ATOM 737 N N . HIS A 1 91 ? -15.018 4.981 22.503 1.00 95.62 91 HIS A N 1
ATOM 738 C CA . HIS A 1 91 ? -16.464 4.751 22.444 1.00 95.62 91 HIS A CA 1
ATOM 739 C C . HIS A 1 91 ? -16.918 3.579 23.321 1.00 95.62 91 HIS A C 1
ATOM 741 O O . HIS A 1 91 ? -17.982 3.644 23.944 1.00 95.62 91 HIS A O 1
ATOM 747 N N . ARG A 1 92 ? -16.121 2.509 23.421 1.00 93.81 92 ARG A N 1
ATOM 748 C CA . ARG A 1 92 ? -16.420 1.389 24.329 1.00 93.81 92 ARG A CA 1
ATOM 749 C C . ARG A 1 92 ? -16.328 1.819 25.792 1.00 93.81 92 ARG A C 1
ATOM 751 O O . ARG A 1 92 ? -17.204 1.451 26.576 1.00 93.81 92 ARG A O 1
ATOM 758 N N . ALA A 1 93 ? -15.318 2.611 26.154 1.00 93.44 93 ALA A N 1
ATOM 759 C CA . ALA A 1 93 ? -15.169 3.164 27.496 1.00 93.44 93 ALA A CA 1
ATOM 760 C C . ALA A 1 93 ? -16.348 4.085 27.847 1.00 93.44 93 ALA A C 1
ATOM 762 O O . ALA A 1 93 ? -16.979 3.908 28.892 1.00 93.44 93 ALA A O 1
ATOM 763 N N . ALA A 1 94 ? -16.729 4.985 26.936 1.00 94.62 94 ALA A N 1
ATOM 764 C CA . ALA A 1 94 ? -17.885 5.864 27.088 1.00 94.62 94 ALA A CA 1
ATOM 765 C C . ALA A 1 94 ? -19.196 5.077 27.260 1.00 94.62 94 ALA A C 1
ATOM 767 O O . ALA A 1 94 ? -19.979 5.370 28.169 1.00 94.62 94 ALA A O 1
ATOM 768 N N . SER A 1 95 ? -19.404 4.035 26.449 1.00 94.25 95 SER A N 1
ATOM 769 C CA . SER A 1 95 ? -20.580 3.157 26.528 1.00 94.25 95 SER A CA 1
ATOM 770 C C . SER A 1 95 ? -20.658 2.447 27.881 1.00 94.25 95 SER A C 1
ATOM 772 O O . SER A 1 95 ? -21.688 2.472 28.555 1.00 94.25 95 SER A O 1
ATOM 774 N N . ARG A 1 96 ? -19.542 1.878 28.348 1.00 95.00 96 ARG A N 1
ATOM 775 C CA . ARG A 1 96 ? -19.462 1.229 29.662 1.00 95.00 96 ARG A CA 1
ATOM 776 C C . ARG A 1 96 ? -19.701 2.222 30.803 1.00 95.00 96 ARG A C 1
ATOM 778 O O . ARG A 1 96 ? -20.410 1.899 31.760 1.00 95.00 96 ARG A O 1
ATOM 785 N N . ALA A 1 97 ? -19.140 3.427 30.713 1.00 95.00 97 ALA A N 1
ATOM 786 C CA . ALA A 1 97 ? -19.355 4.477 31.702 1.00 95.00 97 ALA A CA 1
ATOM 787 C C . ALA A 1 97 ? -20.833 4.894 31.766 1.00 95.00 97 ALA A C 1
ATOM 789 O O . ALA A 1 97 ? -21.370 5.067 32.861 1.00 95.00 97 ALA A O 1
ATOM 790 N N . ALA A 1 98 ? -21.515 4.997 30.621 1.00 95.81 98 ALA A N 1
ATOM 791 C CA . ALA A 1 98 ? -22.947 5.274 30.564 1.00 95.81 98 ALA A CA 1
ATOM 792 C C . ALA A 1 98 ? -23.774 4.168 31.239 1.00 95.81 98 ALA A C 1
ATOM 794 O O . ALA A 1 98 ? -24.558 4.475 32.138 1.00 95.81 98 ALA A O 1
ATOM 795 N N . LEU A 1 99 ? -23.527 2.895 30.904 1.00 95.75 99 LEU A N 1
ATOM 796 C CA . LEU A 1 99 ? -24.200 1.750 31.533 1.00 95.75 99 LEU A CA 1
ATOM 797 C C . LEU A 1 99 ? -23.966 1.706 33.051 1.00 95.75 99 LEU A C 1
ATOM 799 O O . LEU A 1 99 ? -24.899 1.496 33.821 1.00 95.75 99 LEU A O 1
ATOM 803 N N . THR A 1 100 ? -22.742 1.993 33.502 1.00 95.00 100 THR A N 1
ATOM 804 C CA . THR A 1 100 ? -22.416 2.060 34.937 1.00 95.00 100 THR A CA 1
ATOM 805 C C . THR A 1 100 ? -23.188 3.183 35.636 1.00 95.00 100 THR A C 1
ATOM 807 O O . THR A 1 100 ? -23.678 2.999 36.749 1.00 95.00 100 THR A O 1
ATOM 810 N N . ARG A 1 101 ? -23.339 4.353 34.995 1.00 96.56 101 ARG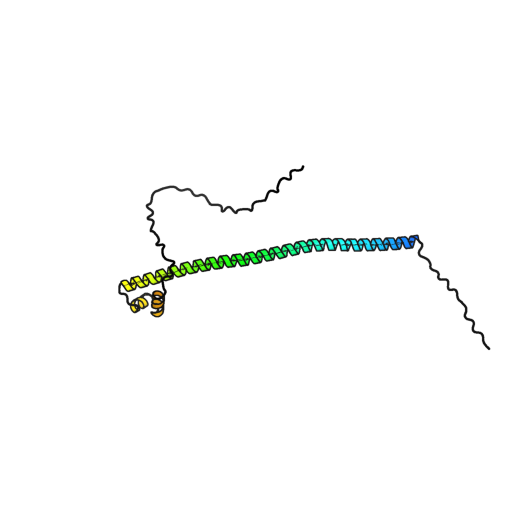 A N 1
ATOM 811 C CA . ARG A 1 101 ? -24.154 5.454 35.539 1.00 96.56 101 ARG A CA 1
ATOM 812 C C . ARG A 1 101 ? -25.636 5.090 35.615 1.00 96.56 101 ARG A C 1
ATOM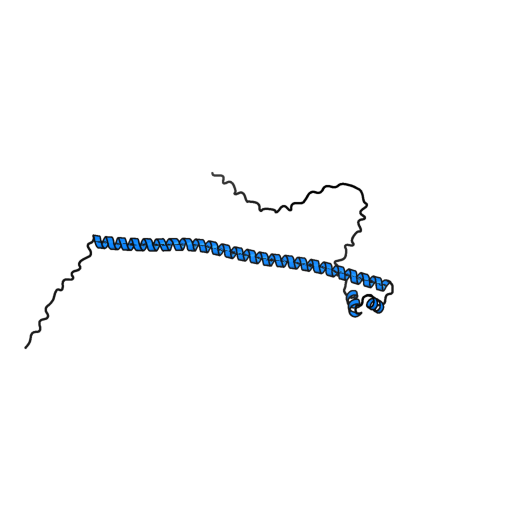 814 O O . ARG A 1 101 ? -26.286 5.494 36.570 1.00 96.56 101 ARG A O 1
ATOM 821 N N . MET A 1 102 ? -26.163 4.338 34.649 1.00 96.25 102 MET A N 1
ATOM 822 C CA . MET A 1 102 ? -27.541 3.834 34.697 1.00 96.25 102 MET A CA 1
ATOM 823 C C . MET A 1 102 ? -27.737 2.863 35.865 1.00 96.25 102 MET A C 1
ATOM 825 O O . MET A 1 102 ? -28.635 3.068 36.673 1.00 96.25 102 MET A O 1
ATOM 829 N N . GLN A 1 103 ? -26.835 1.892 36.036 1.00 95.50 103 GLN A N 1
ATOM 830 C CA . GLN A 1 103 ? -26.894 0.951 37.162 1.00 95.50 103 GLN A CA 1
ATOM 831 C C . GLN A 1 103 ? -26.799 1.654 38.521 1.00 95.50 103 GLN A C 1
ATOM 833 O O . GLN A 1 103 ? -27.525 1.312 39.448 1.00 95.50 103 GLN A O 1
ATOM 838 N N . ARG A 1 104 ? -25.951 2.686 38.642 1.00 95.88 104 ARG A N 1
ATOM 839 C CA . ARG A 1 104 ? -25.860 3.509 39.862 1.00 95.88 104 ARG A CA 1
ATOM 840 C C . ARG A 1 104 ? -27.150 4.270 40.183 1.00 95.88 104 ARG A C 1
ATOM 842 O O . ARG A 1 104 ? -27.349 4.621 41.339 1.00 95.88 104 ARG A O 1
ATOM 849 N N . ARG A 1 105 ? -28.011 4.519 39.192 1.00 97.00 105 ARG A N 1
ATOM 850 C CA . ARG A 1 105 ? -29.347 5.110 39.378 1.00 97.00 105 ARG A CA 1
ATOM 851 C C . ARG A 1 105 ? -30.427 4.078 39.723 1.00 97.00 105 ARG A C 1
ATOM 853 O O . ARG A 1 105 ? -31.566 4.470 39.932 1.00 97.00 105 ARG A O 1
ATOM 860 N N . GLY A 1 106 ? -30.077 2.793 39.810 1.00 96.38 106 GLY A N 1
ATOM 861 C CA . GLY A 1 106 ? -31.007 1.711 40.140 1.00 96.38 106 GLY A CA 1
ATOM 862 C C . GLY A 1 106 ? -31.619 1.004 38.929 1.00 96.38 106 GLY A C 1
ATOM 863 O O . GLY A 1 106 ? -32.441 0.113 39.114 1.00 96.38 106 GLY A O 1
ATOM 864 N N . GLU A 1 107 ? -31.208 1.348 37.705 1.00 95.44 107 GLU A N 1
ATOM 865 C CA . GLU A 1 107 ? -31.701 0.677 36.498 1.00 95.44 107 GLU A CA 1
ATOM 866 C C . GLU A 1 107 ? -31.278 -0.798 36.469 1.00 95.44 107 GLU A C 1
ATOM 868 O O . GLU A 1 107 ? -30.091 -1.132 36.589 1.00 95.44 107 GLU A O 1
ATOM 873 N N . THR A 1 108 ? -32.251 -1.692 36.273 1.00 95.50 108 THR A N 1
ATOM 874 C CA . THR A 1 108 ? -31.988 -3.127 36.099 1.00 95.50 108 THR A CA 1
ATOM 875 C C . THR A 1 108 ? -31.564 -3.428 34.663 1.00 95.50 108 THR A C 1
ATOM 877 O O . THR A 1 108 ? -31.898 -2.694 33.737 1.00 95.50 108 THR A O 1
ATOM 880 N N . LEU A 1 109 ? -30.848 -4.536 34.435 1.00 93.62 109 LEU A N 1
ATOM 881 C CA . LEU A 1 109 ? -30.417 -4.914 33.080 1.00 93.62 109 LEU A CA 1
ATOM 882 C C . LEU A 1 109 ? -31.593 -5.026 32.096 1.00 93.62 109 LEU A C 1
ATOM 884 O O . LEU A 1 109 ? -31.423 -4.655 30.941 1.00 93.62 109 LEU A O 1
ATOM 888 N N . THR A 1 110 ? -32.763 -5.481 32.554 1.00 95.56 110 THR A N 1
ATOM 889 C CA . THR A 1 110 ? -33.984 -5.583 31.741 1.00 95.56 110 THR A CA 1
ATOM 890 C C . THR A 1 110 ? -34.497 -4.205 31.307 1.00 95.56 110 THR A C 1
ATOM 892 O O . THR A 1 110 ? -34.754 -3.991 30.126 1.00 95.56 110 THR A O 1
ATOM 895 N N . MET A 1 111 ? -34.541 -3.232 32.222 1.00 95.81 111 MET A N 1
ATOM 896 C CA . MET A 1 111 ? -34.945 -1.856 31.895 1.00 95.81 111 MET A CA 1
ATOM 897 C C . MET A 1 111 ? -33.963 -1.193 30.923 1.00 95.81 111 MET A C 1
ATOM 899 O O . MET A 1 111 ? -34.364 -0.494 29.997 1.00 95.81 111 MET A O 1
ATOM 903 N N . ILE A 1 112 ? -32.661 -1.460 31.079 1.00 95.56 112 ILE A N 1
ATOM 904 C CA . ILE A 1 112 ? -31.649 -0.948 30.149 1.00 95.56 112 ILE A CA 1
ATOM 905 C C . ILE A 1 112 ? -31.841 -1.565 28.756 1.00 95.56 112 ILE A C 1
ATOM 907 O O . ILE A 1 112 ? -31.762 -0.832 27.777 1.00 95.56 112 ILE A O 1
ATOM 911 N N . THR A 1 113 ? -32.128 -2.870 28.642 1.00 97.06 113 THR A N 1
ATOM 912 C CA . THR A 1 113 ? -32.409 -3.488 27.331 1.00 97.06 113 THR A CA 1
ATOM 913 C C . THR A 1 113 ? -33.657 -2.927 26.665 1.00 97.06 113 THR A C 1
ATOM 915 O O . THR A 1 113 ? -33.647 -2.713 25.457 1.00 97.06 113 THR A O 1
ATOM 918 N N . GLU A 1 114 ? -34.709 -2.648 27.436 1.00 96.62 114 GLU A N 1
ATOM 919 C CA . GLU A 1 114 ? -35.926 -2.013 26.918 1.00 96.62 114 GLU A CA 1
ATOM 920 C C . GLU A 1 114 ? -35.643 -0.590 26.422 1.00 96.62 114 GLU A C 1
ATOM 922 O O . GLU A 1 114 ? -36.145 -0.194 25.373 1.00 96.62 114 GLU A O 1
ATOM 927 N N . LEU A 1 115 ? -34.781 0.157 27.124 1.00 95.88 115 LEU A N 1
ATOM 928 C CA . LEU A 1 115 ? -34.408 1.516 26.738 1.00 95.88 115 LEU A CA 1
ATOM 929 C C . LEU A 1 115 ? -33.489 1.566 25.509 1.00 95.88 115 LEU A C 1
ATOM 931 O O . LEU A 1 115 ? -33.623 2.465 24.681 1.00 95.88 115 LEU A O 1
ATOM 935 N N . THR A 1 116 ? -32.517 0.657 25.403 1.00 93.88 116 THR A N 1
ATOM 936 C CA . THR A 1 116 ? -31.506 0.701 24.332 1.00 93.88 116 THR A CA 1
ATOM 937 C C . THR A 1 116 ? -31.862 -0.154 23.119 1.00 93.88 116 THR A C 1
ATOM 939 O O . THR A 1 116 ? -31.227 0.001 22.081 1.00 93.88 116 THR A O 1
ATOM 942 N N . GLY A 1 117 ? -32.818 -1.080 23.243 1.00 94.38 117 GLY A N 1
ATOM 943 C CA . GLY A 1 117 ? -33.121 -2.090 22.222 1.00 94.38 117 GLY A CA 1
ATOM 944 C C . GLY A 1 117 ? -32.033 -3.161 22.059 1.00 94.38 117 GLY A C 1
ATOM 945 O O . GLY A 1 117 ? -32.094 -3.972 21.138 1.00 94.38 117 GLY A O 1
ATOM 946 N N . GLU A 1 118 ? -31.031 -3.173 22.941 1.00 95.50 118 GLU A N 1
ATOM 947 C CA . GLU A 1 118 ? -29.921 -4.129 22.909 1.00 95.50 118 GLU A CA 1
ATOM 948 C C . GLU A 1 118 ? -30.244 -5.387 23.711 1.00 95.50 118 GLU A C 1
ATOM 950 O O . GLU A 1 118 ? -31.052 -5.374 24.636 1.00 95.50 118 GLU A O 1
ATOM 955 N N . SER A 1 119 ? -29.560 -6.492 23.412 1.00 95.44 119 SER A N 1
ATOM 956 C CA . SER A 1 119 ? -29.727 -7.722 24.193 1.00 95.44 119 SER A CA 1
ATOM 957 C C . SER A 1 119 ? -29.002 -7.661 25.545 1.00 95.44 119 SER A C 1
ATOM 959 O O . SER A 1 119 ? -27.923 -7.072 25.682 1.00 95.44 119 SER A O 1
ATOM 961 N N . VAL A 1 120 ? -29.521 -8.390 26.542 1.00 94.75 120 VAL A N 1
ATOM 962 C CA . VAL A 1 120 ? -28.876 -8.528 27.866 1.00 94.75 120 VAL A CA 1
ATOM 963 C C . VAL A 1 120 ? -27.437 -9.046 27.728 1.00 94.75 120 VAL A C 1
ATOM 965 O O . VAL A 1 120 ? -26.552 -8.662 28.496 1.00 94.75 120 VAL A O 1
ATOM 968 N N . ALA A 1 121 ? -27.184 -9.907 26.737 1.00 94.94 121 ALA A N 1
ATOM 969 C CA . ALA A 1 121 ? -25.862 -10.453 26.458 1.00 94.94 121 ALA A CA 1
ATOM 970 C C . ALA A 1 121 ? -24.862 -9.364 26.031 1.00 94.94 121 ALA A C 1
ATOM 972 O O . ALA A 1 121 ? -23.756 -9.322 26.573 1.00 94.94 121 ALA A O 1
ATOM 973 N N . VAL A 1 122 ? -25.258 -8.455 25.132 1.00 94.31 122 VAL A N 1
ATOM 974 C CA . VAL A 1 122 ? -24.418 -7.339 24.656 1.00 94.31 122 VAL A CA 1
ATOM 975 C C . VAL A 1 122 ? -24.110 -6.361 25.788 1.00 94.31 122 VAL A C 1
ATOM 977 O O . VAL A 1 122 ? -22.953 -5.983 25.990 1.00 94.31 122 VAL A O 1
ATOM 980 N N . ILE A 1 123 ? -25.114 -6.006 26.591 1.00 95.19 123 ILE A N 1
ATOM 981 C CA . ILE A 1 123 ? -24.934 -5.107 27.740 1.00 95.19 123 ILE A CA 1
ATOM 982 C C . ILE A 1 123 ? -23.976 -5.727 28.763 1.00 95.19 123 ILE A C 1
ATOM 984 O O . ILE A 1 123 ? -23.025 -5.082 29.214 1.00 95.19 123 ILE A O 1
ATOM 988 N N . ARG A 1 124 ? -24.166 -7.011 29.093 1.00 94.94 124 ARG A N 1
ATOM 989 C CA . ARG A 1 124 ? -23.287 -7.735 30.021 1.00 94.94 124 ARG A CA 1
ATOM 990 C C . ARG A 1 124 ? -21.866 -7.866 29.473 1.00 94.94 124 ARG A C 1
ATOM 992 O O . ARG A 1 124 ? -20.914 -7.737 30.241 1.00 94.94 124 ARG A O 1
ATOM 999 N N . ALA A 1 125 ? -21.704 -8.099 28.171 1.00 94.06 125 ALA A N 1
ATOM 1000 C CA . ALA A 1 125 ? -20.394 -8.158 27.527 1.00 94.06 125 ALA A CA 1
ATOM 1001 C C . ALA A 1 125 ? -19.668 -6.803 27.596 1.00 94.06 125 ALA A C 1
ATOM 1003 O O . ALA A 1 125 ? -18.497 -6.751 27.978 1.00 94.06 125 ALA A O 1
ATOM 1004 N N . THR A 1 126 ? -20.379 -5.706 27.324 1.00 93.56 126 THR A N 1
ATOM 1005 C CA . THR A 1 126 ? -19.854 -4.334 27.419 1.00 93.56 126 THR A CA 1
ATOM 1006 C C . THR A 1 126 ? -19.415 -3.989 28.847 1.00 93.56 126 THR A C 1
ATOM 1008 O O . THR A 1 126 ? -18.336 -3.431 29.045 1.00 93.56 126 THR A O 1
ATOM 1011 N N . LEU A 1 127 ? -20.191 -4.386 29.863 1.00 92.38 127 LEU A N 1
ATOM 1012 C CA . LEU A 1 127 ? -19.834 -4.208 31.279 1.00 92.38 127 LEU A CA 1
ATOM 1013 C C . LEU A 1 127 ? -18.692 -5.122 31.747 1.00 92.38 127 LEU A C 1
ATOM 1015 O O . LEU A 1 127 ? -17.967 -4.772 32.678 1.00 92.38 127 LEU A O 1
ATOM 1019 N N . ARG A 1 128 ? -18.509 -6.294 31.131 1.00 91.75 128 ARG A N 1
ATOM 1020 C CA . ARG A 1 128 ? -17.439 -7.236 31.492 1.00 91.75 128 ARG A CA 1
ATOM 1021 C C . ARG A 1 128 ? -16.076 -6.802 30.960 1.00 91.75 128 ARG A C 1
ATOM 1023 O O . ARG A 1 128 ? -15.071 -7.045 31.620 1.00 91.75 128 ARG A O 1
ATOM 1030 N N . ARG A 1 129 ? -16.025 -6.173 29.784 1.00 82.94 129 ARG A N 1
ATOM 1031 C CA . ARG A 1 129 ? -14.766 -5.800 29.125 1.00 82.94 129 ARG A CA 1
ATOM 1032 C C . ARG A 1 129 ? -13.958 -4.833 29.992 1.00 82.94 129 ARG A C 1
ATOM 1034 O O . ARG A 1 129 ? -14.418 -3.720 30.225 1.00 82.94 129 ARG A O 1
ATOM 1041 N N . ALA A 1 130 ? -12.791 -5.261 30.478 1.00 60.62 130 ALA A N 1
ATOM 1042 C CA . ALA A 1 130 ? -11.931 -4.443 31.332 1.00 60.62 130 ALA A CA 1
ATOM 1043 C C . ALA A 1 130 ? -11.576 -3.104 30.652 1.00 60.62 130 ALA A C 1
ATOM 1045 O O . ALA A 1 130 ? -11.405 -3.090 29.427 1.00 60.62 130 ALA A O 1
ATOM 1046 N N . PRO A 1 131 ? -11.467 -1.995 31.410 1.00 59.00 131 PRO A N 1
ATOM 1047 C CA . PRO A 1 131 ? -10.913 -0.761 30.870 1.00 59.00 131 PRO A CA 1
ATOM 1048 C C . PRO A 1 131 ? -9.470 -1.045 30.440 1.00 59.00 131 PRO A C 1
ATOM 1050 O O . PRO A 1 131 ? -8.639 -1.447 31.253 1.00 59.00 131 PRO A O 1
ATOM 1053 N N . SER A 1 132 ? -9.177 -0.907 29.148 1.00 51.59 132 SER A N 1
ATOM 1054 C CA . SER A 1 132 ? -7.795 -0.904 28.673 1.00 51.59 132 SER A CA 1
ATOM 1055 C C . SER A 1 132 ? -7.083 0.279 29.328 1.00 51.59 132 SER A C 1
ATOM 1057 O O . SER A 1 132 ? -7.601 1.388 29.291 1.00 51.59 132 SER A O 1
ATOM 1059 N N . ALA A 1 133 ? -5.927 0.040 29.949 1.00 49.19 133 ALA A N 1
ATOM 1060 C CA . ALA A 1 133 ? -5.204 0.964 30.832 1.00 49.19 133 ALA A CA 1
ATOM 1061 C C . ALA A 1 133 ? -4.613 2.231 30.158 1.00 49.19 133 ALA A C 1
ATOM 1063 O O . ALA A 1 133 ? -3.573 2.721 30.580 1.00 49.19 133 ALA A O 1
ATOM 1064 N N . GLN A 1 134 ? -5.240 2.757 29.106 1.00 46.69 134 GLN A N 1
ATOM 1065 C CA . GLN A 1 134 ? -4.794 3.944 28.364 1.00 46.69 134 GLN A CA 1
ATOM 1066 C C . GLN A 1 134 ? -5.595 5.216 28.716 1.00 46.69 134 GLN A C 1
ATOM 1068 O O . GLN A 1 134 ? -5.305 6.276 28.179 1.00 46.69 134 GLN A O 1
ATOM 1073 N N . ASP A 1 135 ? -6.544 5.153 29.657 1.00 43.91 135 ASP A N 1
ATOM 1074 C CA . ASP A 1 135 ? -7.435 6.277 29.985 1.00 43.91 135 ASP A CA 1
ATOM 1075 C C . ASP A 1 135 ? -7.052 6.966 31.307 1.00 43.91 135 ASP A C 1
ATOM 1077 O O . ASP A 1 135 ? -7.785 6.883 32.291 1.00 43.91 135 ASP A O 1
ATOM 1081 N N . HIS A 1 136 ? -5.895 7.631 31.365 1.00 42.66 136 HIS A N 1
ATOM 1082 C CA . HIS A 1 136 ? -5.592 8.620 32.417 1.00 42.66 136 HIS A CA 1
ATOM 1083 C C . HIS A 1 136 ? -5.083 9.933 31.810 1.00 42.66 136 HIS A C 1
ATOM 1085 O O . HIS A 1 136 ? -4.026 10.436 32.168 1.00 42.66 136 HIS A O 1
ATOM 1091 N N . THR A 1 137 ? -5.869 10.532 30.924 1.00 39.84 137 THR A N 1
ATOM 1092 C CA . THR A 1 137 ? -5.839 11.984 30.709 1.00 39.84 137 THR A CA 1
ATOM 1093 C C . THR A 1 137 ? -7.274 12.473 30.599 1.00 39.84 137 THR A C 1
ATOM 1095 O O . THR A 1 137 ? -7.900 12.469 29.544 1.00 39.84 137 THR A O 1
ATOM 1098 N N . ALA A 1 138 ? -7.829 12.854 31.750 1.00 40.53 138 ALA A N 1
ATOM 1099 C CA . ALA A 1 138 ? -9.074 13.600 31.806 1.00 40.53 138 ALA A CA 1
ATOM 1100 C C . ALA A 1 138 ? -8.923 14.898 30.986 1.00 40.53 138 ALA A C 1
ATOM 1102 O O . ALA A 1 138 ? -7.903 15.578 31.133 1.00 40.53 138 ALA A O 1
ATOM 1103 N N . PRO A 1 139 ? -9.900 15.281 30.149 1.00 44.62 139 PRO A N 1
ATOM 1104 C CA . PRO A 1 139 ? -9.883 16.592 29.524 1.00 44.62 139 PRO A CA 1
ATOM 1105 C C . PRO A 1 139 ? -10.140 17.649 30.604 1.00 44.62 139 PRO A C 1
ATOM 1107 O O . PRO A 1 139 ? -11.254 17.794 31.109 1.00 44.62 139 PRO A O 1
ATOM 1110 N N . THR A 1 140 ? -9.090 18.383 30.972 1.00 47.91 140 THR A N 1
ATOM 1111 C CA . THR A 1 140 ? -9.204 19.648 31.699 1.00 47.91 140 THR A CA 1
ATOM 1112 C C . THR A 1 140 ? -10.044 20.596 30.850 1.00 47.91 140 THR A C 1
ATOM 1114 O O . THR A 1 140 ? -9.630 21.013 29.770 1.00 47.91 140 THR A O 1
ATOM 1117 N N . ILE A 1 141 ? -11.242 20.919 31.334 1.00 46.84 141 ILE A N 1
ATOM 1118 C CA . ILE A 1 141 ? -12.087 21.975 30.779 1.00 46.84 141 ILE A CA 1
ATOM 1119 C C . ILE A 1 141 ? -11.324 23.293 30.957 1.00 46.84 141 ILE A C 1
ATOM 1121 O O . ILE A 1 141 ? -11.233 23.817 32.066 1.00 46.84 141 ILE A O 1
ATOM 1125 N N . VAL A 1 142 ? -10.753 23.818 29.874 1.00 44.78 142 VAL A N 1
ATOM 1126 C CA . VAL A 1 142 ? -10.240 25.190 29.836 1.00 44.78 142 VAL A CA 1
ATOM 1127 C C . VAL A 1 142 ? -11.433 26.096 29.561 1.00 44.78 142 VAL A C 1
ATOM 1129 O O . VAL A 1 142 ? -11.970 26.124 28.455 1.00 44.78 142 VAL A O 1
ATOM 1132 N N . ALA A 1 143 ? -11.875 26.810 30.593 1.00 42.25 143 ALA A N 1
ATOM 1133 C CA . ALA A 1 143 ? -12.801 27.918 30.443 1.00 42.25 143 ALA A CA 1
ATOM 1134 C C . ALA A 1 143 ? -12.104 29.025 29.637 1.00 42.25 143 ALA A C 1
ATOM 1136 O O . ALA A 1 143 ? -11.211 29.703 30.143 1.00 42.25 143 ALA A O 1
ATOM 1137 N N . ILE A 1 144 ? -12.492 29.190 28.373 1.00 41.66 144 ILE A N 1
ATOM 1138 C CA . ILE A 1 144 ? -12.087 30.342 27.566 1.00 41.66 144 ILE A CA 1
ATOM 1139 C C . ILE A 1 144 ? -12.978 31.506 27.996 1.00 41.66 144 ILE A C 1
ATOM 1141 O O . ILE A 1 144 ? -14.125 31.634 27.570 1.00 41.66 144 ILE A O 1
ATOM 1145 N N . SER A 1 145 ? -12.446 32.317 28.908 1.00 39.66 145 SER A N 1
ATOM 1146 C CA . SER A 1 145 ? -12.976 33.641 29.210 1.00 39.66 145 SER A CA 1
ATOM 1147 C C . SER A 1 145 ? -12.681 34.537 28.009 1.00 39.66 145 SER A C 1
ATOM 1149 O O . SER A 1 145 ? -11.527 34.677 27.608 1.00 39.66 145 SER A O 1
ATOM 1151 N N . GLY A 1 146 ? -13.730 35.090 27.405 1.00 37.69 146 GLY A N 1
ATOM 1152 C CA . GLY A 1 146 ? -13.616 35.985 26.261 1.00 37.69 146 GLY A CA 1
ATOM 1153 C C . GLY A 1 146 ? -12.920 37.293 26.632 1.00 37.69 146 GLY A C 1
ATOM 1154 O O . GLY A 1 146 ? -13.281 37.929 27.621 1.00 37.69 146 GLY A O 1
ATOM 1155 N N . ALA A 1 147 ? -11.953 37.690 25.810 1.00 35.59 147 ALA A N 1
ATOM 1156 C CA . ALA A 1 147 ? -11.463 39.057 25.706 1.00 35.59 147 ALA A CA 1
ATOM 1157 C C . ALA A 1 147 ? -10.846 39.263 24.310 1.00 35.59 147 ALA A C 1
ATOM 1159 O O . ALA A 1 147 ? -9.782 38.731 24.019 1.00 35.59 147 ALA A O 1
ATOM 1160 N N . SER A 1 148 ? -11.615 39.972 23.479 1.00 35.94 148 SER A N 1
ATOM 1161 C CA . SER A 1 148 ? -11.261 40.944 22.436 1.00 35.94 148 SER A CA 1
ATOM 1162 C C . SER A 1 148 ? -10.031 40.797 21.519 1.00 35.94 148 SER A C 1
ATOM 1164 O O . SER A 1 148 ? -8.898 40.706 21.975 1.00 35.94 148 SER A O 1
ATOM 1166 N N . ASP A 1 149 ? -10.362 41.000 20.232 1.00 36.53 149 ASP A N 1
ATOM 1167 C CA . ASP A 1 149 ? -9.640 41.667 19.132 1.00 36.53 149 ASP A CA 1
ATOM 1168 C C . ASP A 1 149 ? -8.379 40.939 18.604 1.00 36.53 149 ASP A C 1
ATOM 1170 O O . ASP A 1 149 ? -7.545 40.453 19.351 1.00 36.53 149 ASP A O 1
ATOM 1174 N N . ASP A 1 150 ? -8.137 40.748 17.310 1.00 34.56 150 ASP A N 1
ATOM 1175 C CA . ASP A 1 150 ? -8.451 41.568 16.151 1.00 34.56 150 ASP A CA 1
ATOM 1176 C C . ASP A 1 150 ? -8.343 40.702 14.877 1.00 34.56 150 ASP A C 1
ATOM 1178 O O . ASP A 1 150 ? -7.683 39.657 14.839 1.00 34.56 150 ASP A O 1
ATOM 1182 N N . ALA A 1 151 ? -9.015 41.136 13.820 1.00 45.69 151 ALA A N 1
ATOM 1183 C CA . ALA A 1 151 ? -9.046 40.474 12.530 1.00 45.69 151 ALA A CA 1
ATOM 1184 C C . ALA A 1 151 ? -7.732 40.681 11.764 1.00 45.69 151 ALA A C 1
ATOM 1186 O O . ALA A 1 151 ? -7.309 41.810 11.553 1.00 45.69 151 ALA A O 1
ATOM 1187 N N . THR A 1 152 ? -7.141 39.616 11.215 1.00 34.56 152 THR A N 1
ATOM 1188 C CA . THR 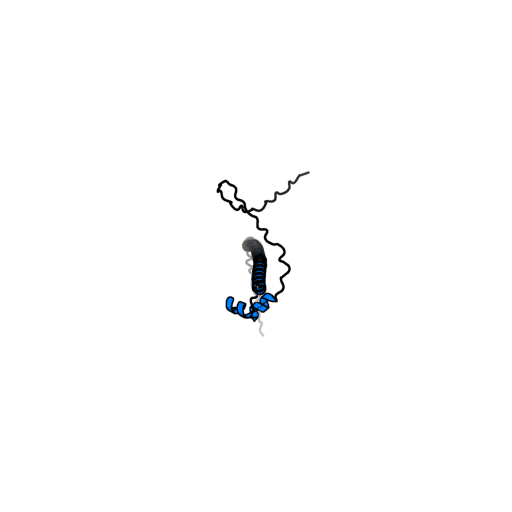A 1 152 ? -6.375 39.693 9.957 1.00 34.56 152 THR A CA 1
ATOM 1189 C C . THR A 1 152 ? -6.382 38.337 9.260 1.00 34.56 152 THR A C 1
ATOM 1191 O O . THR A 1 152 ? -5.778 37.360 9.690 1.00 34.56 152 THR A O 1
ATOM 1194 N N . THR A 1 153 ? -7.101 38.310 8.143 1.00 38.59 153 THR A N 1
ATOM 1195 C CA . THR A 1 153 ? -7.060 37.268 7.121 1.00 38.59 153 THR A CA 1
ATOM 1196 C C . THR A 1 153 ? -5.780 37.421 6.303 1.00 38.59 153 THR A C 1
ATOM 1198 O O . THR A 1 153 ? -5.579 38.467 5.690 1.00 38.59 153 THR A O 1
ATOM 1201 N N . SER A 1 154 ? -4.943 36.385 6.227 1.00 36.25 154 SER A N 1
ATOM 1202 C CA . SER A 1 154 ? -4.113 36.110 5.043 1.00 36.25 154 SER A CA 1
ATOM 1203 C C . SER A 1 154 ? -3.511 34.711 5.086 1.00 36.25 154 SER A C 1
ATOM 1205 O O . SER A 1 154 ? -3.175 34.183 6.141 1.00 36.25 154 SER A O 1
ATOM 1207 N N . GLY A 1 155 ? -3.479 34.095 3.907 1.00 41.00 155 GLY A N 1
ATOM 1208 C CA . GLY A 1 155 ? -3.406 32.658 3.708 1.00 41.00 155 GLY A CA 1
ATOM 1209 C C . GLY A 1 155 ? -2.037 32.035 3.942 1.00 41.00 155 GLY A C 1
ATOM 1210 O O . GLY A 1 155 ? -0.992 32.605 3.641 1.00 41.00 155 GLY A O 1
ATOM 1211 N N . VAL A 1 156 ? -2.073 30.794 4.417 1.00 35.44 156 VAL A N 1
ATOM 1212 C CA . VAL A 1 156 ? -0.910 29.913 4.478 1.00 35.44 156 VAL A CA 1
ATOM 1213 C C . VAL A 1 156 ? -0.789 29.198 3.132 1.00 35.44 156 VAL A C 1
ATOM 1215 O O . VAL A 1 156 ? -1.510 28.242 2.853 1.00 35.44 156 VAL A O 1
ATOM 1218 N N . MET A 1 157 ? 0.130 29.677 2.288 1.00 34.94 157 MET A N 1
ATOM 1219 C CA . MET A 1 157 ? 0.742 28.841 1.255 1.00 34.94 157 MET A CA 1
ATOM 1220 C C . MET A 1 157 ? 1.556 27.751 1.953 1.00 34.94 157 MET A C 1
ATOM 1222 O O . MET A 1 157 ? 2.473 28.041 2.720 1.00 34.94 157 MET A O 1
ATOM 1226 N N . VAL A 1 158 ? 1.236 26.492 1.668 1.00 41.91 158 VAL A N 1
ATOM 1227 C CA . VAL A 1 158 ? 2.068 25.351 2.051 1.00 41.91 158 VAL A CA 1
ATOM 1228 C C . VAL A 1 158 ? 3.310 25.359 1.160 1.00 41.91 158 VAL A C 1
ATOM 1230 O O . VAL A 1 158 ? 3.237 25.048 -0.028 1.00 41.91 158 VAL A O 1
ATOM 1233 N N . ALA A 1 159 ? 4.448 25.751 1.730 1.00 41.12 159 ALA A N 1
ATOM 1234 C CA . ALA A 1 159 ? 5.748 25.647 1.084 1.00 41.12 159 ALA A CA 1
ATOM 1235 C C . ALA A 1 159 ? 6.183 24.173 1.016 1.00 41.12 159 ALA A C 1
ATOM 1237 O O . ALA A 1 159 ? 6.353 23.504 2.035 1.00 41.12 159 ALA A O 1
ATOM 1238 N N . VAL A 1 160 ? 6.361 23.679 -0.207 1.00 52.84 160 VAL A N 1
ATOM 1239 C CA . VAL A 1 160 ? 7.026 22.410 -0.526 1.00 52.84 160 VAL A CA 1
ATOM 1240 C C . VAL A 1 160 ? 8.532 22.576 -0.268 1.00 52.84 160 VAL A C 1
ATOM 1242 O O . VAL A 1 160 ? 9.117 23.502 -0.829 1.00 52.84 160 VAL A O 1
ATOM 1245 N N . PRO A 1 161 ? 9.205 21.721 0.524 1.00 55.50 161 PRO A N 1
ATOM 1246 C CA . PRO A 1 161 ? 10.659 21.762 0.608 1.00 55.50 161 PRO A CA 1
ATOM 1247 C C . PRO A 1 161 ? 11.281 21.043 -0.599 1.00 55.50 161 PRO A C 1
ATOM 1249 O O . PRO A 1 161 ? 11.093 19.843 -0.796 1.00 55.50 161 PRO A O 1
ATOM 1252 N N . THR A 1 162 ? 12.034 21.783 -1.413 1.00 61.91 162 THR A N 1
ATOM 1253 C CA . THR A 1 162 ? 12.931 21.235 -2.443 1.00 61.91 162 THR A CA 1
ATOM 1254 C C . THR A 1 162 ? 14.225 20.694 -1.818 1.00 61.91 162 THR A C 1
ATOM 1256 O O . THR A 1 162 ? 14.709 21.286 -0.850 1.00 61.91 162 THR A O 1
ATOM 1259 N N . PRO A 1 163 ? 14.834 19.628 -2.372 1.00 53.16 163 PRO A N 1
ATOM 1260 C CA . PRO A 1 163 ? 16.077 19.066 -1.852 1.00 53.16 163 PRO A CA 1
ATOM 1261 C C . PRO A 1 163 ? 17.296 19.955 -2.146 1.00 53.16 163 PRO A C 1
ATOM 1263 O O . PRO A 1 163 ? 17.438 20.533 -3.225 1.00 53.16 163 PRO A O 1
ATOM 1266 N N . VAL A 1 164 ? 18.172 20.034 -1.144 1.00 54.53 164 VAL A N 1
ATOM 1267 C CA . VAL A 1 164 ? 19.471 20.718 -1.130 1.00 54.53 164 VAL A CA 1
ATOM 1268 C C . VAL A 1 164 ? 20.383 20.164 -2.230 1.00 54.53 164 VAL A C 1
ATOM 1270 O O . VAL A 1 164 ? 20.548 18.956 -2.363 1.00 54.53 164 VAL A O 1
ATOM 1273 N N . LYS A 1 165 ? 20.978 21.064 -3.018 1.00 48.06 165 LYS A N 1
ATOM 1274 C CA . LYS A 1 165 ? 22.009 20.753 -4.012 1.00 48.06 165 LYS A CA 1
ATOM 1275 C C . LYS A 1 165 ? 23.371 20.805 -3.320 1.00 48.06 165 LYS A C 1
ATOM 1277 O O . LYS A 1 165 ? 23.795 21.881 -2.906 1.00 48.06 165 LYS A O 1
ATOM 1282 N N . ASP A 1 166 ? 24.029 19.657 -3.198 1.00 49.66 166 ASP A N 1
ATOM 1283 C CA . ASP A 1 166 ? 25.396 19.556 -2.691 1.00 49.66 166 ASP A CA 1
ATOM 1284 C C . ASP A 1 166 ? 26.375 20.337 -3.584 1.00 49.66 166 ASP A C 1
ATOM 1286 O O . ASP A 1 166 ? 26.430 20.165 -4.806 1.00 49.66 166 ASP A O 1
ATOM 1290 N N . THR A 1 167 ? 27.150 21.215 -2.952 1.00 60.56 167 THR A N 1
ATOM 1291 C CA . THR A 1 167 ? 28.280 21.938 -3.545 1.00 60.56 167 THR A CA 1
ATOM 1292 C C . THR A 1 167 ? 29.513 21.022 -3.548 1.00 60.56 167 THR A C 1
ATOM 1294 O O . THR A 1 167 ? 29.841 20.474 -2.495 1.00 60.56 167 THR A O 1
ATOM 1297 N N . PRO A 1 168 ? 30.238 20.849 -4.671 1.00 57.69 168 PRO A N 1
ATOM 1298 C CA . PRO A 1 168 ? 31.460 20.046 -4.690 1.00 57.69 168 PRO A CA 1
ATOM 1299 C C . PRO A 1 168 ? 32.638 20.782 -4.015 1.00 57.69 168 PRO A C 1
ATOM 1301 O O . PRO A 1 168 ? 32.721 22.010 -4.103 1.00 57.69 168 PRO A O 1
ATOM 1304 N N . PRO A 1 169 ? 33.572 20.066 -3.358 1.00 59.94 169 PRO A N 1
ATOM 1305 C CA . PRO A 1 169 ? 34.680 20.683 -2.637 1.00 59.94 169 PRO A CA 1
ATOM 1306 C C . PRO A 1 169 ? 35.744 21.264 -3.581 1.00 59.94 169 PRO A C 1
ATOM 1308 O O . PRO A 1 169 ? 36.129 20.658 -4.582 1.00 59.94 169 PRO A O 1
ATOM 1311 N N . HIS A 1 170 ? 36.246 22.445 -3.218 1.00 56.84 170 HIS A N 1
ATOM 1312 C CA . HIS A 1 170 ? 37.366 23.119 -3.866 1.00 56.84 170 HIS A CA 1
ATOM 1313 C C . HIS A 1 170 ? 38.634 22.249 -3.831 1.00 56.84 170 HIS A C 1
ATOM 1315 O O . HIS A 1 170 ? 39.195 21.996 -2.766 1.00 56.84 170 HIS A O 1
ATOM 1321 N N . HIS A 1 171 ? 39.121 21.842 -5.004 1.00 54.03 171 HIS A N 1
ATOM 1322 C CA . HIS A 1 171 ? 40.482 21.338 -5.167 1.00 54.03 171 HIS A CA 1
ATOM 1323 C C . HIS A 1 171 ? 41.476 22.500 -5.024 1.00 54.03 171 HIS A C 1
ATOM 1325 O O . HIS A 1 171 ? 41.525 23.387 -5.874 1.00 54.03 171 HIS A O 1
ATOM 1331 N N . GLN A 1 172 ? 42.277 22.484 -3.958 1.00 53.25 172 GLN A N 1
ATOM 1332 C CA . GLN A 1 172 ? 43.547 23.206 -3.915 1.00 53.25 172 GLN A CA 1
ATOM 1333 C C . GLN A 1 172 ? 44.603 22.365 -4.647 1.00 53.25 172 GLN A C 1
ATOM 1335 O O . GLN A 1 172 ? 44.779 21.183 -4.350 1.00 53.25 172 GLN A O 1
ATOM 1340 N N . LEU A 1 173 ? 45.253 22.977 -5.637 1.00 53.59 173 LEU A N 1
ATOM 1341 C CA . LEU A 1 173 ? 46.450 22.457 -6.299 1.00 53.59 173 LEU A CA 1
ATOM 1342 C C . LEU A 1 173 ? 47.685 22.696 -5.407 1.00 53.59 173 LEU A C 1
ATOM 1344 O O . LEU A 1 173 ? 47.700 23.702 -4.693 1.00 53.59 173 LEU A O 1
ATOM 1348 N N . PRO A 1 174 ? 48.701 21.817 -5.457 1.00 64.06 174 PRO A N 1
ATOM 1349 C CA . PRO A 1 174 ? 50.046 22.118 -4.972 1.00 64.06 174 PRO A CA 1
ATOM 1350 C C . PRO A 1 174 ? 50.805 23.073 -5.906 1.00 64.06 174 PRO A C 1
ATOM 1352 O O . PRO A 1 174 ? 50.551 23.040 -7.134 1.00 64.06 174 PRO A O 1
#

Foldseek 3Di:
DDDDDDDPDPPPPPCPPCPPVSVVVVVVVVVVVVVVVVVVVVVVVVVVVVVVVVVVVVVVVVVVVVVVVVVVVVVVVVVVVVVVVVVVLVVLVVLLVVLVVCVVVVDDLVNVCVVPVDDSVVSVVSNPDDNDPPPPDDPDPDPPDDDDDDDDDDDDDDDDDDDDDDDDDDDDDD